Protein AF-D0GIP7-F1 (afdb_monomer_lite)

Foldseek 3Di:
DDDQQAQCQCVDPVCVVVQVVVLQVQLPFAQADWADDPRDTFGAGPQWYQDRVHQFIARNVRSGTHQKGKDKDQDQALPFWWDDPDPRIIITIDFDCPDPSRVSRVVNRCVVRVTHSDPD

Secondary structure (DSSP, 8-state):
---TTSGGGGGSTTTHHHHHHHHHHHHHS-EEEEEEETTEEEEEETTEEE-TTT-EEEETTT--EEEEEEEEESS--SSS-EEESSSS-EEEEEE-TTSHHHHHHHHHHHHHHT-BS---

Sequence (120 aa):
MEKKNAGGAIGNKNYESSVLEVIEDISRRPINKHAQFGGITLLIPENTIINQKVGNIVDEKTGYGIPVSFDEVKRCTSIFYRKKVNDQTFIRILYNEKDPKISNISQKIIRTNGFTKTCN

Organism: NCBI:txid596323

Structure (mmCIF, N/CA/C/O backbone):
data_AF-D0GIP7-F1
#
_entry.id   AF-D0GIP7-F1
#
loop_
_atom_site.group_PDB
_atom_site.id
_atom_site.type_symbol
_atom_site.label_atom_id
_atom_site.label_alt_id
_atom_site.label_comp_id
_atom_site.label_asym_id
_atom_site.label_entity_id
_atom_site.label_seq_id
_atom_site.pdbx_PDB_ins_code
_atom_site.Cartn_x
_atom_site.Cartn_y
_atom_site.Cartn_z
_atom_site.occupancy
_atom_site.B_iso_or_equiv
_atom_site.auth_seq_id
_atom_site.auth_comp_id
_atom_site.auth_asym_id
_atom_site.auth_atom_id
_atom_site.pdbx_PDB_model_num
ATOM 1 N N . MET A 1 1 ? 15.708 12.351 -7.067 1.00 60.59 1 MET A N 1
ATOM 2 C CA . MET A 1 1 ? 15.690 11.094 -7.843 1.00 60.59 1 MET A CA 1
ATOM 3 C C . MET A 1 1 ? 14.766 10.130 -7.132 1.00 60.59 1 MET A C 1
ATOM 5 O O . MET A 1 1 ? 14.963 9.898 -5.943 1.00 60.59 1 MET A O 1
ATOM 9 N N . GLU A 1 2 ? 13.747 9.632 -7.825 1.00 77.75 2 GLU A N 1
ATOM 10 C CA . GLU A 1 2 ? 12.798 8.675 -7.253 1.00 77.75 2 GLU A CA 1
ATOM 11 C C . GLU A 1 2 ? 13.520 7.376 -6.886 1.00 77.75 2 GLU A C 1
ATOM 13 O O . GLU A 1 2 ? 14.220 6.782 -7.715 1.00 77.75 2 GLU A O 1
ATOM 18 N N . LYS A 1 3 ? 13.392 6.961 -5.621 1.00 88.81 3 LYS A N 1
ATOM 19 C CA . LYS A 1 3 ? 14.018 5.733 -5.119 1.00 88.81 3 LYS A CA 1
ATOM 20 C C . LYS A 1 3 ? 13.255 4.526 -5.656 1.00 88.81 3 LYS A C 1
ATOM 22 O O . LYS A 1 3 ? 12.030 4.513 -5.617 1.00 88.81 3 LYS A O 1
ATOM 27 N N . LYS A 1 4 ? 13.981 3.480 -6.065 1.00 92.62 4 LYS A N 1
ATOM 28 C CA . LYS A 1 4 ? 13.417 2.236 -6.623 1.00 92.62 4 LYS A CA 1
ATOM 29 C C . LYS A 1 4 ? 12.279 1.643 -5.774 1.00 92.62 4 LYS A C 1
ATOM 31 O O . LYS A 1 4 ? 11.277 1.198 -6.315 1.00 92.62 4 LYS A O 1
ATOM 36 N N . ASN A 1 5 ? 12.426 1.666 -4.451 1.00 94.50 5 ASN A N 1
ATOM 37 C CA . ASN A 1 5 ? 11.481 1.081 -3.495 1.00 94.50 5 ASN A CA 1
ATOM 38 C C . ASN A 1 5 ? 10.440 2.074 -2.936 1.00 94.50 5 ASN A C 1
ATOM 40 O O . ASN A 1 5 ? 9.733 1.745 -1.981 1.00 94.50 5 ASN A O 1
ATOM 44 N N . ALA A 1 6 ? 10.365 3.294 -3.469 1.00 94.06 6 ALA A N 1
ATOM 45 C CA . ALA A 1 6 ? 9.361 4.282 -3.081 1.00 94.06 6 ALA A CA 1
ATOM 46 C C . ALA A 1 6 ? 8.154 4.230 -4.026 1.00 94.06 6 ALA A C 1
ATOM 48 O O . ALA A 1 6 ? 8.284 3.828 -5.179 1.00 94.06 6 ALA A O 1
ATOM 49 N N . GLY A 1 7 ? 6.990 4.699 -3.569 1.00 90.88 7 GLY A N 1
ATOM 50 C CA . GLY A 1 7 ? 5.782 4.736 -4.406 1.00 90.88 7 GLY A CA 1
ATOM 51 C C . GLY A 1 7 ? 5.911 5.633 -5.646 1.00 90.88 7 GLY A C 1
ATOM 52 O O . GLY A 1 7 ? 5.232 5.405 -6.642 1.00 90.88 7 GLY A O 1
ATOM 53 N N . GLY A 1 8 ? 6.825 6.609 -5.615 1.00 93.12 8 GLY A N 1
ATOM 54 C CA . GLY A 1 8 ? 7.156 7.474 -6.749 1.00 93.12 8 GLY A CA 1
ATOM 55 C C . GLY A 1 8 ? 8.061 6.833 -7.806 1.00 93.12 8 GLY A C 1
ATOM 56 O O . GLY A 1 8 ? 8.332 7.469 -8.820 1.00 93.12 8 GLY A O 1
ATOM 57 N N . ALA A 1 9 ? 8.499 5.576 -7.633 1.00 93.62 9 ALA A N 1
ATOM 58 C CA . ALA A 1 9 ? 9.366 4.885 -8.594 1.00 93.62 9 ALA A CA 1
ATOM 59 C C . ALA A 1 9 ? 8.800 4.873 -10.025 1.00 93.62 9 ALA A C 1
ATOM 61 O O . ALA A 1 9 ? 9.575 4.921 -10.977 1.00 93.62 9 ALA A O 1
ATOM 62 N N . ILE A 1 10 ? 7.471 4.881 -10.172 1.00 93.69 10 ILE A N 1
ATOM 63 C CA . ILE A 1 10 ? 6.779 4.978 -11.465 1.00 93.69 10 ILE A CA 1
ATOM 64 C C . ILE A 1 10 ? 7.124 6.257 -12.247 1.00 93.69 10 ILE A C 1
ATOM 66 O O . ILE A 1 10 ? 7.146 6.232 -13.467 1.00 93.69 10 ILE A O 1
ATOM 70 N N . GLY A 1 11 ? 7.450 7.362 -11.567 1.00 92.50 11 GLY A N 1
ATOM 71 C CA . GLY A 1 11 ? 7.844 8.625 -12.204 1.00 92.50 11 GLY A CA 1
ATOM 72 C C . GLY A 1 11 ? 9.294 8.650 -12.699 1.00 92.50 11 GLY A C 1
ATOM 73 O O . GLY A 1 11 ? 9.730 9.633 -13.300 1.00 92.50 11 GLY A O 1
ATOM 74 N N . ASN A 1 12 ? 10.073 7.596 -12.437 1.00 94.38 12 ASN A N 1
ATOM 75 C CA . ASN A 1 12 ? 11.425 7.459 -12.960 1.00 94.38 12 ASN A CA 1
ATOM 76 C C . ASN A 1 12 ? 11.390 6.763 -14.322 1.00 94.38 12 ASN A C 1
ATOM 78 O O . ASN A 1 12 ? 11.076 5.578 -14.390 1.00 94.38 12 ASN A O 1
ATOM 82 N N . LYS A 1 13 ? 11.816 7.454 -15.385 1.00 93.62 13 LYS A N 1
ATOM 83 C CA . LYS A 1 13 ? 11.855 6.907 -16.755 1.00 93.62 13 LYS A CA 1
ATOM 84 C C . LYS A 1 13 ? 12.600 5.571 -16.875 1.00 93.62 13 LYS A C 1
ATOM 86 O O . LYS A 1 13 ? 12.249 4.756 -17.715 1.00 93.62 13 LYS A O 1
ATOM 91 N N . ASN A 1 14 ? 13.604 5.326 -16.030 1.00 94.00 14 ASN A N 1
ATOM 92 C CA . ASN A 1 14 ? 14.363 4.071 -16.050 1.00 94.00 14 ASN A CA 1
ATOM 93 C C . ASN A 1 14 ? 13.605 2.894 -15.415 1.00 94.00 14 ASN A C 1
ATOM 95 O O . ASN A 1 14 ? 14.023 1.750 -15.568 1.00 94.00 14 ASN A O 1
ATOM 99 N N . TYR A 1 15 ? 12.549 3.163 -14.645 1.00 94.38 15 TYR A N 1
ATOM 100 C CA . TYR A 1 15 ? 11.805 2.167 -13.869 1.00 94.38 15 TYR A CA 1
ATOM 101 C C . TYR A 1 15 ? 10.340 2.061 -14.283 1.00 94.38 15 TYR A C 1
ATOM 103 O O . TYR A 1 15 ? 9.729 1.037 -14.006 1.00 94.38 15 TYR A O 1
ATOM 111 N N . GLU A 1 16 ? 9.787 3.088 -14.927 1.00 95.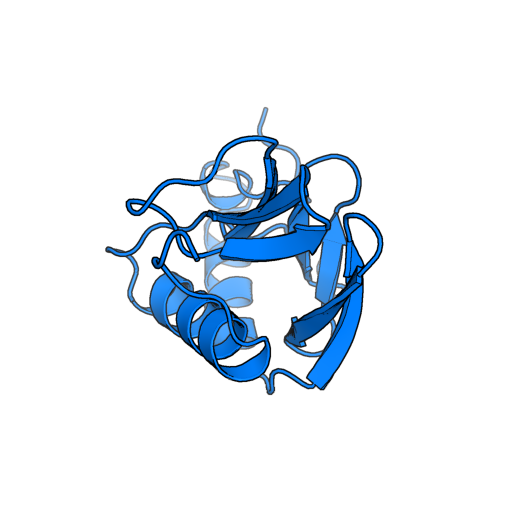00 16 GLU A N 1
ATOM 112 C CA . GLU A 1 16 ? 8.365 3.234 -15.247 1.00 95.00 16 GLU A CA 1
ATOM 113 C C . GLU A 1 16 ? 7.741 1.952 -15.813 1.00 95.00 16 GLU A C 1
ATOM 115 O O . GLU A 1 16 ? 6.807 1.420 -15.214 1.00 95.00 16 GLU A O 1
ATOM 120 N N . SER A 1 17 ? 8.296 1.397 -16.897 1.00 96.75 17 SER A N 1
ATOM 121 C CA . SER A 1 17 ? 7.764 0.176 -17.519 1.00 96.75 17 SER A CA 1
ATOM 122 C C . SER A 1 17 ? 7.783 -1.020 -16.561 1.00 96.75 17 SER A C 1
ATOM 124 O O . SER A 1 17 ? 6.783 -1.721 -16.431 1.00 96.75 17 SER A O 1
ATOM 126 N N . SER A 1 18 ? 8.876 -1.210 -15.819 1.00 97.19 18 SER A N 1
ATOM 127 C CA . SER A 1 18 ? 8.991 -2.296 -14.838 1.00 97.19 18 SER A CA 1
ATOM 128 C C . SER A 1 18 ? 8.040 -2.117 -13.653 1.00 97.19 18 SER A C 1
ATOM 130 O O . SER A 1 18 ? 7.493 -3.092 -13.146 1.00 97.19 18 SER A O 1
ATOM 132 N N . VAL A 1 19 ? 7.798 -0.880 -13.212 1.00 97.25 19 VAL A N 1
ATOM 133 C CA . VAL A 1 19 ? 6.833 -0.588 -12.144 1.00 97.25 19 VAL A CA 1
ATOM 134 C C . VAL A 1 19 ? 5.402 -0.843 -12.628 1.00 97.25 19 VAL A C 1
ATOM 136 O O . VAL A 1 19 ? 4.606 -1.404 -11.879 1.00 97.25 19 VAL A O 1
ATOM 139 N N . LEU A 1 20 ? 5.073 -0.506 -13.880 1.00 97.56 20 LEU A N 1
ATOM 140 C CA . LEU A 1 20 ? 3.767 -0.806 -14.480 1.00 97.56 20 LEU A CA 1
ATOM 141 C C . LEU A 1 20 ? 3.504 -2.316 -14.591 1.00 97.56 20 LEU A C 1
ATOM 143 O O . LEU A 1 20 ? 2.388 -2.759 -14.307 1.00 97.56 20 LEU A O 1
ATOM 147 N N . GLU A 1 21 ? 4.517 -3.108 -14.951 1.00 97.81 21 GLU A N 1
ATOM 148 C CA . GLU A 1 21 ? 4.440 -4.576 -14.954 1.00 97.81 21 GLU A CA 1
ATOM 149 C C . GLU A 1 21 ? 4.212 -5.135 -13.543 1.00 97.81 21 GLU A C 1
ATOM 151 O O . GLU A 1 21 ? 3.348 -5.989 -13.342 1.00 97.81 21 GLU A O 1
ATOM 156 N N . VAL A 1 22 ? 4.926 -4.605 -12.545 1.00 98.12 22 VAL A N 1
ATOM 157 C CA . VAL A 1 22 ? 4.749 -4.985 -11.135 1.00 98.12 22 VAL A CA 1
ATOM 158 C C . VAL A 1 22 ? 3.344 -4.644 -10.633 1.00 98.12 22 VAL A C 1
ATOM 160 O O . VAL A 1 22 ? 2.727 -5.458 -9.949 1.00 98.12 22 VAL A O 1
ATOM 163 N N . ILE A 1 23 ? 2.804 -3.472 -10.982 1.00 98.25 23 ILE A N 1
ATOM 164 C CA . ILE A 1 23 ? 1.432 -3.081 -10.621 1.00 98.25 23 ILE A CA 1
ATOM 165 C C . ILE A 1 23 ? 0.413 -4.039 -11.247 1.00 98.25 23 ILE A C 1
ATOM 167 O O . ILE A 1 23 ? -0.522 -4.460 -10.565 1.00 98.25 23 ILE A O 1
ATOM 171 N N . GLU A 1 24 ? 0.582 -4.398 -12.523 1.00 97.88 24 GLU A N 1
ATOM 172 C CA . GLU A 1 24 ? -0.295 -5.364 -13.193 1.00 97.88 24 GLU A CA 1
ATOM 173 C C . GLU A 1 24 ? -0.291 -6.713 -12.474 1.00 97.88 24 GLU A C 1
ATOM 175 O O . GLU A 1 24 ? -1.360 -7.244 -12.164 1.00 97.88 24 GLU A O 1
ATOM 180 N N . ASP A 1 25 ? 0.892 -7.238 -12.163 1.00 98.19 25 ASP A N 1
ATOM 181 C CA . ASP A 1 25 ? 1.042 -8.519 -11.482 1.00 98.19 25 ASP A CA 1
ATOM 182 C C . ASP A 1 25 ? 0.425 -8.489 -10.073 1.00 98.19 25 ASP A C 1
ATOM 184 O O . ASP A 1 25 ? -0.449 -9.300 -9.758 1.00 98.19 25 ASP A O 1
ATOM 188 N N . ILE A 1 26 ? 0.767 -7.482 -9.257 1.00 98.25 26 ILE A N 1
ATOM 189 C CA . ILE A 1 26 ? 0.206 -7.297 -7.908 1.00 98.25 26 ILE A CA 1
ATOM 190 C C . ILE A 1 26 ? -1.323 -7.183 -7.944 1.00 98.25 26 ILE A C 1
ATOM 192 O O . ILE A 1 26 ? -1.997 -7.702 -7.054 1.00 98.25 26 ILE A O 1
ATOM 196 N N . SER A 1 27 ? -1.902 -6.552 -8.971 1.00 97.38 27 SER A N 1
ATOM 197 C CA . SER A 1 27 ? -3.358 -6.388 -9.084 1.00 97.38 27 SER A CA 1
ATOM 198 C C . SER A 1 27 ? -4.132 -7.709 -9.160 1.00 97.38 27 SER A C 1
ATOM 200 O O . SER A 1 27 ? -5.321 -7.753 -8.814 1.00 97.38 27 SER A O 1
ATOM 202 N N . ARG A 1 28 ? -3.463 -8.794 -9.561 1.00 97.12 28 ARG A N 1
ATOM 203 C CA . ARG A 1 28 ? -4.031 -10.141 -9.709 1.00 97.12 28 ARG A CA 1
ATOM 204 C C . ARG A 1 28 ? -3.810 -11.016 -8.474 1.00 97.12 28 ARG A C 1
ATOM 206 O O . ARG A 1 28 ? -4.523 -12.002 -8.308 1.00 97.12 28 ARG A O 1
ATOM 213 N N . ARG A 1 29 ? -2.884 -10.634 -7.592 1.00 97.50 29 ARG A N 1
ATOM 214 C CA . ARG A 1 29 ? -2.524 -11.388 -6.388 1.00 97.50 29 ARG A CA 1
ATOM 215 C C . ARG A 1 29 ? -3.643 -11.391 -5.327 1.00 97.50 29 ARG A C 1
ATOM 217 O O . ARG A 1 29 ? -4.414 -10.425 -5.231 1.00 97.50 29 ARG A O 1
ATOM 224 N N . PRO A 1 30 ? -3.742 -12.449 -4.503 1.00 97.88 30 PRO A N 1
ATOM 225 C CA . PRO A 1 30 ? -4.599 -12.475 -3.323 1.00 97.88 30 PRO A CA 1
ATOM 226 C C . PRO A 1 30 ? -4.089 -11.523 -2.229 1.00 97.88 30 PRO A C 1
ATOM 228 O O . PRO A 1 30 ? -2.888 -11.298 -2.086 1.00 97.88 30 PRO A O 1
ATOM 231 N N . ILE A 1 31 ? -5.013 -10.988 -1.423 1.00 98.44 31 ILE A N 1
ATOM 232 C CA . ILE A 1 31 ? -4.714 -10.152 -0.247 1.00 98.44 31 ILE A CA 1
ATOM 233 C C . ILE A 1 31 ? -4.677 -11.043 1.001 1.00 98.44 31 ILE A C 1
ATOM 235 O O . ILE A 1 31 ? -5.682 -11.183 1.696 1.00 98.44 31 ILE A O 1
ATOM 239 N N . ASN A 1 32 ? -3.544 -11.700 1.250 1.00 98.12 32 ASN A N 1
ATOM 240 C CA . ASN A 1 32 ? -3.391 -12.707 2.314 1.00 98.12 32 ASN A CA 1
ATOM 241 C C . ASN A 1 32 ? -2.066 -12.596 3.103 1.00 98.12 32 ASN A C 1
ATOM 243 O O . ASN A 1 32 ? -1.875 -13.317 4.085 1.00 98.12 32 ASN A O 1
ATOM 247 N N . LYS A 1 33 ? -1.150 -11.700 2.713 1.00 98.38 33 LYS A N 1
ATOM 248 C CA . LYS A 1 33 ? 0.129 -11.504 3.405 1.00 98.38 33 LYS A CA 1
ATOM 249 C C . LYS A 1 33 ? -0.074 -10.594 4.605 1.00 98.38 33 LYS A C 1
ATOM 251 O O . LYS A 1 33 ? -0.566 -9.481 4.460 1.00 98.38 33 LYS A O 1
ATOM 256 N N . HIS A 1 34 ? 0.357 -11.048 5.774 1.00 98.12 34 HIS A N 1
ATOM 257 C CA . HIS A 1 34 ? 0.336 -10.248 6.993 1.00 98.12 34 HIS A CA 1
ATOM 258 C C . HIS A 1 34 ? 1.546 -9.308 7.024 1.00 98.12 34 HIS A C 1
ATOM 260 O O . HIS A 1 34 ? 2.686 -9.754 6.880 1.00 98.12 34 HIS A O 1
ATOM 266 N N . ALA A 1 35 ? 1.303 -8.020 7.247 1.00 97.75 35 ALA A N 1
ATOM 267 C CA . ALA A 1 35 ? 2.332 -7.002 7.413 1.00 97.75 35 ALA A CA 1
ATOM 268 C C . ALA A 1 35 ? 1.998 -6.097 8.603 1.00 97.75 35 ALA A C 1
ATOM 270 O O . ALA A 1 35 ? 0.853 -5.683 8.770 1.00 97.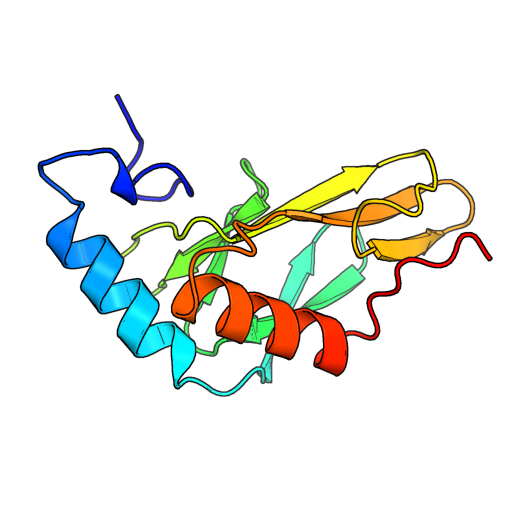75 35 ALA A O 1
ATOM 271 N N . GLN A 1 36 ? 2.996 -5.782 9.431 1.00 97.38 36 GLN A N 1
ATOM 272 C CA . GLN A 1 36 ? 2.827 -4.839 10.539 1.00 97.38 36 GLN A CA 1
ATOM 273 C C . GLN A 1 36 ? 2.994 -3.400 10.044 1.00 97.38 36 GLN A C 1
ATOM 275 O O . GLN A 1 36 ? 3.946 -3.093 9.319 1.00 97.38 36 GLN A O 1
ATOM 280 N N . PHE A 1 37 ? 2.087 -2.519 10.457 1.00 97.00 37 PHE A N 1
ATOM 281 C CA . PHE A 1 37 ? 2.192 -1.080 10.233 1.00 97.00 37 PHE A CA 1
ATOM 282 C C . PHE A 1 37 ? 1.391 -0.325 11.294 1.00 97.00 37 PHE A C 1
ATOM 284 O O . PHE A 1 37 ? 0.255 -0.697 11.583 1.00 97.00 37 PHE A O 1
ATOM 291 N N . GLY A 1 38 ? 1.978 0.716 11.890 1.00 92.12 38 GLY A N 1
ATOM 292 C CA . GLY A 1 38 ? 1.312 1.564 12.887 1.00 92.12 38 GLY A CA 1
ATOM 293 C C . GLY A 1 38 ? 0.661 0.805 14.045 1.00 92.12 38 GLY A C 1
ATOM 294 O O . GLY A 1 38 ? -0.449 1.128 14.459 1.00 92.12 38 GLY A O 1
ATOM 295 N N . GLY A 1 39 ? 1.322 -0.251 14.530 1.00 92.38 39 GLY A N 1
ATOM 296 C CA . GLY A 1 39 ? 0.860 -1.045 15.673 1.00 92.38 39 GLY A CA 1
ATOM 297 C C . GLY A 1 39 ? -0.279 -2.028 15.384 1.00 92.38 39 GLY A C 1
ATOM 298 O O . GLY A 1 39 ? -0.770 -2.653 16.321 1.00 92.38 39 GLY A O 1
ATOM 299 N N . ILE A 1 40 ? -0.694 -2.199 14.124 1.00 96.00 40 ILE A N 1
ATOM 300 C CA . ILE A 1 40 ? -1.668 -3.224 13.725 1.00 96.00 40 ILE A CA 1
ATOM 301 C C . ILE A 1 40 ? -1.122 -4.119 12.617 1.00 96.00 40 ILE A C 1
ATOM 303 O O . ILE A 1 40 ? -0.187 -3.773 11.893 1.00 96.00 40 ILE A O 1
ATOM 307 N N . THR A 1 41 ? -1.782 -5.262 12.444 1.00 98.00 41 THR A N 1
ATOM 308 C CA . THR A 1 41 ? -1.553 -6.153 11.308 1.00 98.00 41 THR A CA 1
ATOM 309 C C . THR A 1 41 ? -2.504 -5.811 10.166 1.00 98.00 41 THR A C 1
ATOM 311 O O . THR A 1 41 ? -3.717 -5.732 10.363 1.00 98.00 41 THR A O 1
ATOM 314 N N . LEU A 1 42 ? -1.948 -5.630 8.971 1.00 98.25 42 LEU A N 1
ATOM 315 C CA . LEU A 1 42 ? -2.665 -5.432 7.718 1.00 98.25 42 LEU A CA 1
ATOM 316 C C . LEU A 1 42 ? -2.470 -6.644 6.806 1.00 98.25 42 LEU A C 1
ATOM 318 O O . LEU A 1 42 ? -1.375 -7.202 6.731 1.00 98.25 42 LEU A O 1
ATOM 322 N N . LEU A 1 43 ? -3.520 -7.015 6.081 1.00 98.56 43 LEU A N 1
ATOM 323 C CA . LEU A 1 43 ? -3.450 -7.936 4.955 1.00 98.56 43 LEU A CA 1
ATOM 324 C C . LEU A 1 43 ? -3.157 -7.159 3.669 1.00 98.56 43 LEU A C 1
ATOM 326 O O . LEU A 1 43 ? -3.917 -6.268 3.284 1.00 98.56 43 LEU A O 1
ATOM 330 N N . ILE A 1 44 ? -2.060 -7.505 3.008 1.00 98.69 44 ILE A N 1
ATOM 331 C CA . ILE A 1 44 ? -1.589 -6.902 1.755 1.00 98.69 44 ILE A CA 1
ATOM 332 C C . ILE A 1 44 ? -1.435 -7.989 0.673 1.00 98.69 44 ILE A C 1
ATOM 334 O O . ILE A 1 44 ? -1.566 -9.179 0.988 1.00 98.69 44 ILE A O 1
ATOM 338 N N . PRO A 1 45 ? -1.209 -7.623 -0.605 1.00 98.69 45 PRO A N 1
ATOM 339 C CA . PRO A 1 45 ? -0.962 -8.601 -1.657 1.00 98.69 45 PRO A CA 1
ATOM 340 C C . PRO A 1 45 ? 0.193 -9.544 -1.309 1.00 98.69 45 PRO A C 1
ATOM 342 O O . PRO A 1 45 ? 1.186 -9.126 -0.708 1.00 98.69 45 PRO A O 1
ATOM 345 N N . GLU A 1 46 ? 0.086 -10.810 -1.700 1.00 98.19 46 GLU A N 1
ATOM 346 C CA . GLU A 1 46 ? 1.172 -11.771 -1.492 1.00 98.19 46 GLU A CA 1
ATOM 347 C C . GLU A 1 46 ? 2.495 -11.314 -2.133 1.00 98.19 46 GLU A C 1
ATOM 349 O O . GLU A 1 46 ? 2.510 -10.577 -3.125 1.00 98.19 46 GLU A O 1
ATOM 354 N N . ASN A 1 47 ? 3.618 -11.760 -1.564 1.00 98.19 47 ASN A N 1
ATOM 355 C CA . ASN A 1 47 ? 4.973 -11.399 -2.003 1.00 98.19 47 ASN A CA 1
ATOM 356 C C . ASN A 1 47 ? 5.225 -9.877 -2.047 1.00 98.19 47 ASN A C 1
ATOM 358 O O . ASN A 1 47 ? 5.923 -9.368 -2.929 1.00 98.19 47 ASN A O 1
ATOM 362 N N . THR A 1 48 ? 4.620 -9.136 -1.115 1.00 98.62 48 THR A N 1
ATOM 363 C CA . THR A 1 48 ? 4.861 -7.705 -0.920 1.00 98.62 48 THR A CA 1
ATOM 364 C C . THR A 1 48 ? 5.148 -7.388 0.548 1.00 98.62 48 THR A C 1
ATOM 366 O O . THR A 1 48 ? 4.795 -8.149 1.452 1.00 98.62 48 THR A O 1
ATOM 369 N N . ILE A 1 49 ? 5.791 -6.245 0.786 1.00 98.31 49 ILE A N 1
ATOM 370 C CA . ILE A 1 49 ? 6.032 -5.669 2.115 1.00 98.31 49 ILE A CA 1
ATOM 371 C C . ILE A 1 49 ? 5.587 -4.209 2.157 1.00 98.31 49 ILE A C 1
ATOM 373 O O . ILE A 1 49 ? 5.495 -3.543 1.127 1.00 98.31 49 ILE A O 1
ATOM 377 N N . ILE A 1 50 ? 5.377 -3.687 3.366 1.00 98.25 50 ILE A N 1
ATOM 378 C CA . ILE A 1 50 ? 5.219 -2.248 3.593 1.00 98.25 50 ILE A CA 1
ATOM 379 C C . ILE A 1 50 ? 6.592 -1.651 3.901 1.00 98.25 50 ILE A C 1
ATOM 381 O O . ILE A 1 50 ? 7.269 -2.061 4.848 1.00 98.25 50 ILE A O 1
ATOM 385 N N . ASN A 1 51 ? 6.995 -0.654 3.117 1.00 96.62 51 ASN A N 1
ATOM 386 C CA . ASN A 1 51 ? 8.190 0.134 3.372 1.00 96.62 51 ASN A CA 1
ATOM 387 C C . ASN A 1 51 ? 7.999 0.960 4.649 1.00 96.62 51 ASN A C 1
ATOM 389 O O . ASN A 1 51 ? 7.348 1.995 4.620 1.00 96.62 51 ASN A O 1
ATOM 393 N N . GLN A 1 52 ? 8.611 0.556 5.760 1.00 93.56 52 GLN A N 1
ATOM 394 C CA . GLN A 1 52 ? 8.410 1.207 7.064 1.00 93.56 52 GLN A CA 1
ATOM 395 C C . GLN A 1 52 ? 8.870 2.677 7.118 1.00 93.56 52 GLN A C 1
ATOM 397 O O . GLN A 1 52 ? 8.464 3.408 8.012 1.00 93.56 52 GLN A O 1
ATOM 402 N N . LYS A 1 53 ? 9.707 3.137 6.174 1.00 91.12 53 LYS A N 1
ATOM 403 C CA . LYS A 1 53 ? 10.157 4.541 6.120 1.00 91.12 53 LYS A CA 1
ATOM 404 C C . LYS A 1 53 ? 9.192 5.462 5.375 1.00 91.12 53 LYS A C 1
ATOM 406 O O . LYS A 1 53 ? 9.204 6.660 5.622 1.00 91.12 53 LYS A O 1
ATOM 411 N N . VAL A 1 54 ? 8.441 4.926 4.412 1.00 91.31 54 VAL A N 1
ATOM 412 C CA . VAL A 1 54 ? 7.638 5.717 3.455 1.00 91.31 54 VAL A CA 1
ATOM 413 C C . VAL A 1 54 ? 6.157 5.322 3.476 1.00 91.31 54 VAL A C 1
ATOM 415 O O . VAL A 1 54 ? 5.312 6.087 3.040 1.00 91.31 54 VAL A O 1
ATOM 418 N N . GLY A 1 55 ? 5.832 4.127 3.963 1.00 96.56 55 GLY A N 1
ATOM 419 C CA . GLY A 1 55 ? 4.481 3.577 4.043 1.00 96.56 55 GLY A CA 1
ATOM 420 C C . GLY A 1 55 ? 3.989 2.886 2.771 1.00 96.56 55 GLY A C 1
ATOM 421 O O . GLY A 1 55 ? 2.926 2.273 2.798 1.00 96.56 55 GLY A O 1
ATOM 422 N N . ASN A 1 56 ? 4.719 2.957 1.651 1.00 98.19 56 ASN A N 1
ATOM 423 C CA . ASN A 1 56 ? 4.286 2.347 0.391 1.00 98.19 56 ASN A CA 1
ATOM 424 C C . ASN A 1 56 ? 4.488 0.829 0.345 1.00 98.19 56 ASN A C 1
ATOM 426 O O . ASN A 1 56 ? 5.395 0.288 0.978 1.00 98.19 56 ASN A O 1
ATOM 430 N N . ILE A 1 57 ? 3.683 0.157 -0.475 1.00 98.44 57 ILE A N 1
ATOM 431 C CA . ILE A 1 57 ? 3.872 -1.258 -0.801 1.00 98.44 57 ILE A CA 1
ATOM 432 C C . ILE A 1 57 ? 5.091 -1.413 -1.719 1.00 98.44 57 ILE A C 1
ATOM 434 O O . ILE A 1 57 ? 5.307 -0.604 -2.627 1.00 98.44 57 ILE A O 1
ATOM 438 N N . VAL A 1 58 ? 5.888 -2.450 -1.468 1.00 98.56 58 VAL A N 1
ATOM 439 C CA . VAL A 1 58 ? 7.058 -2.844 -2.260 1.00 98.56 58 VAL A CA 1
ATOM 440 C C . VAL A 1 58 ? 6.934 -4.314 -2.624 1.00 98.56 58 VAL A C 1
ATOM 442 O O . VAL A 1 58 ? 6.657 -5.148 -1.763 1.00 98.56 58 VAL A O 1
ATOM 445 N N . ASP A 1 59 ? 7.159 -4.627 -3.893 1.00 98.44 59 ASP A N 1
ATOM 446 C CA . ASP A 1 59 ? 7.246 -6.002 -4.368 1.00 98.44 59 ASP A CA 1
ATOM 447 C C . ASP A 1 59 ? 8.537 -6.669 -3.871 1.00 98.44 59 ASP A C 1
ATOM 449 O O . ASP A 1 59 ? 9.633 -6.167 -4.127 1.00 98.44 59 ASP A O 1
ATOM 453 N N . GLU A 1 60 ? 8.424 -7.803 -3.174 1.00 97.81 60 GLU A N 1
ATOM 454 C CA . GLU A 1 60 ? 9.584 -8.489 -2.582 1.00 97.81 60 GLU A CA 1
ATOM 455 C C . GLU A 1 60 ? 10.524 -9.054 -3.658 1.00 97.81 60 GLU A C 1
ATOM 457 O O . GLU A 1 60 ? 11.739 -9.079 -3.466 1.00 97.81 60 GLU A O 1
ATOM 462 N N . LYS A 1 61 ? 9.979 -9.470 -4.809 1.00 96.81 61 LYS A N 1
ATOM 463 C CA . LYS A 1 61 ? 10.746 -10.096 -5.895 1.00 96.81 61 LYS A CA 1
ATOM 464 C C . LYS A 1 61 ? 11.623 -9.091 -6.640 1.00 96.81 61 LYS A C 1
ATOM 466 O O . LYS A 1 61 ? 12.781 -9.373 -6.935 1.00 96.81 61 LYS A O 1
ATOM 471 N N . THR A 1 62 ? 11.071 -7.935 -6.987 1.00 97.56 62 THR A N 1
ATOM 472 C CA . THR A 1 62 ? 11.744 -6.942 -7.840 1.00 97.56 62 THR A CA 1
ATOM 473 C C . THR A 1 62 ? 12.343 -5.777 -7.053 1.00 97.56 62 THR A C 1
ATOM 475 O O . THR A 1 62 ? 13.259 -5.102 -7.541 1.00 97.56 62 THR A O 1
ATOM 478 N N . GLY A 1 63 ? 11.844 -5.526 -5.840 1.00 97.38 63 GLY A N 1
ATOM 479 C CA . GLY A 1 63 ? 12.200 -4.383 -5.004 1.00 97.38 63 GLY A CA 1
ATOM 480 C C . GLY A 1 63 ? 11.576 -3.056 -5.452 1.00 97.38 63 GLY A C 1
ATOM 481 O O . GLY A 1 63 ? 11.992 -2.007 -4.954 1.00 97.38 63 GLY A O 1
ATOM 482 N N . TYR A 1 64 ? 10.631 -3.069 -6.399 1.00 98.12 64 TYR A N 1
ATOM 483 C CA . TYR A 1 64 ? 9.940 -1.860 -6.849 1.00 98.12 64 TYR A CA 1
ATOM 484 C C . TYR A 1 64 ? 8.811 -1.461 -5.899 1.00 98.12 64 TYR A C 1
ATOM 486 O O . TYR A 1 64 ? 8.006 -2.292 -5.477 1.00 98.12 64 TYR A O 1
ATOM 494 N N . GLY A 1 65 ? 8.756 -0.171 -5.568 1.00 97.75 65 GLY A N 1
ATOM 495 C CA . GLY A 1 65 ? 7.639 0.421 -4.841 1.00 97.75 65 GLY A CA 1
ATOM 496 C C . GLY A 1 65 ? 6.483 0.773 -5.775 1.00 97.75 65 GLY A C 1
ATOM 497 O O . GLY A 1 65 ? 6.710 1.247 -6.886 1.00 97.75 65 GLY A O 1
ATOM 498 N N . ILE A 1 66 ? 5.248 0.575 -5.311 1.00 98.19 66 ILE A N 1
ATOM 499 C CA . ILE A 1 66 ? 4.030 0.977 -6.030 1.00 98.19 66 ILE A CA 1
ATOM 500 C C . ILE A 1 66 ? 3.338 2.156 -5.324 1.00 98.19 66 ILE A C 1
ATOM 502 O O . ILE A 1 66 ? 3.497 2.311 -4.108 1.00 98.19 66 ILE A O 1
ATOM 506 N N . PRO A 1 67 ? 2.553 2.988 -6.037 1.00 97.44 67 PRO A N 1
ATOM 507 C CA . PRO A 1 67 ? 1.887 4.168 -5.476 1.00 97.44 67 PRO A CA 1
ATOM 508 C C . PRO A 1 67 ? 0.609 3.818 -4.682 1.00 97.44 67 PRO A C 1
ATOM 510 O O . PRO A 1 67 ? -0.465 4.375 -4.910 1.00 97.44 67 PRO A O 1
ATOM 513 N N . VAL A 1 68 ? 0.740 2.886 -3.735 1.00 98.25 68 VAL A N 1
ATOM 514 C CA . VAL A 1 68 ? -0.240 2.573 -2.686 1.00 98.25 68 VAL A CA 1
ATOM 515 C C . VAL A 1 68 ? 0.496 2.654 -1.357 1.00 98.25 68 VAL A C 1
ATOM 517 O O . VAL A 1 68 ? 1.445 1.894 -1.147 1.00 98.25 68 VAL A O 1
ATOM 520 N N . SER A 1 69 ? 0.097 3.573 -0.478 1.00 97.75 69 SER A N 1
ATOM 521 C CA . SER A 1 69 ? 0.775 3.792 0.802 1.00 97.75 69 SER A CA 1
ATOM 522 C C . SER A 1 69 ? -0.166 3.905 1.989 1.00 97.75 69 SER A C 1
ATOM 524 O O . SER A 1 69 ? -1.353 4.200 1.849 1.00 97.75 69 SER A O 1
ATOM 526 N N . PHE A 1 70 ? 0.395 3.661 3.168 1.00 97.88 70 PHE A N 1
ATOM 527 C CA . PHE A 1 70 ? -0.266 3.799 4.453 1.00 97.88 70 PHE A CA 1
ATOM 528 C C . PHE A 1 70 ? 0.411 4.890 5.273 1.00 97.88 70 PHE A C 1
ATOM 530 O O . PHE A 1 70 ? 1.636 4.936 5.323 1.00 97.88 70 PHE A O 1
ATOM 537 N N . ASP A 1 71 ? -0.388 5.699 5.968 1.00 95.88 71 ASP A N 1
ATOM 538 C CA . ASP A 1 71 ? 0.117 6.702 6.908 1.00 95.88 71 ASP A CA 1
ATOM 539 C C . ASP A 1 71 ? -0.632 6.621 8.236 1.00 95.88 71 ASP A C 1
ATOM 541 O O . ASP A 1 71 ? -1.853 6.438 8.258 1.00 95.88 71 ASP A O 1
ATOM 545 N N . GLU A 1 72 ? 0.073 6.868 9.336 1.00 94.88 72 GLU A N 1
ATOM 546 C CA . GLU A 1 72 ? -0.548 7.141 10.629 1.00 94.88 72 GLU A CA 1
ATOM 547 C C . GLU A 1 72 ? -1.013 8.599 10.713 1.00 94.88 72 GLU A C 1
ATOM 549 O O . GLU A 1 72 ? -0.266 9.539 10.434 1.00 94.88 72 GLU A O 1
ATOM 554 N N . VAL A 1 73 ? -2.261 8.805 11.126 1.00 93.50 73 VAL A N 1
ATOM 555 C CA . VAL A 1 73 ? -2.862 10.129 11.301 1.00 93.50 73 VAL A CA 1
ATOM 556 C C . VAL A 1 73 ? -3.597 10.218 12.630 1.00 93.50 73 VAL A C 1
ATOM 558 O O . VAL A 1 73 ? -4.237 9.265 13.071 1.00 93.50 73 VAL A O 1
ATOM 561 N N . LYS A 1 74 ? -3.541 11.401 13.253 1.00 91.44 74 LYS A N 1
ATOM 5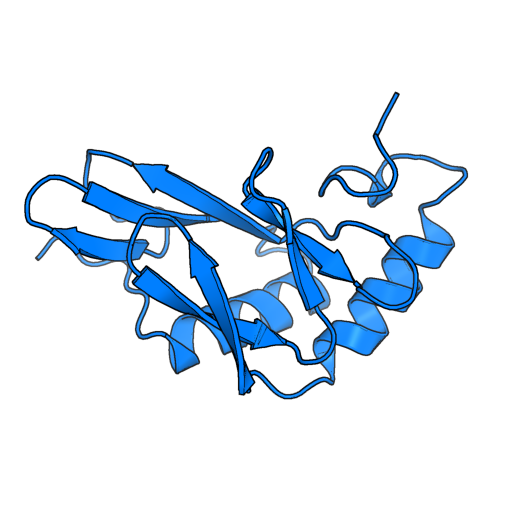62 C CA . LYS A 1 74 ? -4.192 11.650 14.549 1.00 91.44 74 LYS A CA 1
ATOM 563 C C . LYS A 1 74 ? -5.637 12.142 14.463 1.00 91.44 74 LYS A C 1
ATOM 565 O O . LYS A 1 74 ? -6.331 12.257 15.466 1.00 91.44 74 LYS A O 1
ATOM 570 N N . ARG A 1 75 ? -6.079 12.529 13.266 1.00 84.25 75 ARG A N 1
ATOM 571 C CA . ARG A 1 75 ? -7.405 13.109 13.042 1.00 84.25 75 ARG A CA 1
ATOM 572 C C . ARG A 1 75 ? -8.200 12.234 12.100 1.00 84.25 75 ARG A C 1
ATOM 574 O O . ARG A 1 75 ? -7.696 11.788 11.070 1.00 84.25 75 ARG A O 1
ATOM 581 N N . CYS A 1 76 ? -9.461 12.043 12.452 1.00 81.25 76 CYS A N 1
ATOM 582 C CA . CYS A 1 76 ? -10.418 11.422 11.565 1.00 81.25 76 CYS A CA 1
ATOM 583 C C . CYS A 1 76 ? -10.763 12.405 10.427 1.00 81.25 76 CYS A C 1
ATOM 585 O O . CYS A 1 76 ? -10.886 13.612 10.630 1.00 81.25 76 CYS A O 1
ATOM 587 N N . THR A 1 77 ? -10.896 11.882 9.215 1.00 83.50 77 THR A N 1
ATOM 588 C CA . THR A 1 77 ? -11.412 12.600 8.044 1.00 83.50 77 THR A CA 1
ATOM 589 C C . THR A 1 77 ? -12.262 11.636 7.226 1.00 83.50 77 THR A C 1
ATOM 591 O O . THR A 1 77 ? -12.006 10.427 7.240 1.00 83.50 77 THR A O 1
ATOM 594 N N . SER A 1 78 ? -13.288 12.152 6.550 1.00 85.00 78 SER A N 1
ATOM 595 C CA . SER A 1 78 ? -14.159 11.383 5.655 1.00 85.00 78 SER A CA 1
ATOM 596 C C . SER A 1 78 ? -13.673 11.336 4.205 1.00 85.00 78 SER A C 1
ATOM 598 O O . SER A 1 78 ? -14.266 10.652 3.375 1.00 85.00 78 SER A O 1
ATOM 600 N N . ILE A 1 79 ? -12.570 12.026 3.897 1.00 88.38 79 ILE A N 1
ATOM 601 C CA . ILE A 1 79 ? -11.994 12.082 2.548 1.00 88.38 79 ILE A CA 1
ATOM 602 C C . ILE A 1 79 ? -11.273 10.768 2.215 1.00 88.38 79 ILE A C 1
ATOM 604 O O . ILE A 1 79 ? -11.441 10.216 1.128 1.00 88.38 79 ILE A O 1
ATOM 608 N N . PHE A 1 80 ? -10.502 10.243 3.168 1.00 91.94 80 PHE A N 1
ATOM 609 C CA . PHE A 1 80 ? -9.673 9.052 2.984 1.00 91.94 80 PHE A CA 1
ATOM 610 C C . PHE A 1 80 ? -10.262 7.838 3.696 1.00 91.94 80 PHE A C 1
ATOM 612 O O . PHE A 1 80 ? -10.835 7.948 4.781 1.00 91.94 80 PHE A O 1
ATOM 619 N N . TYR A 1 81 ? -10.058 6.665 3.102 1.00 95.75 81 TYR A N 1
ATOM 620 C CA . TYR A 1 81 ? -10.280 5.397 3.783 1.00 95.75 81 TYR A CA 1
ATOM 621 C C . TYR A 1 81 ? -9.271 5.237 4.920 1.00 95.75 81 TYR A C 1
ATOM 623 O O . TYR A 1 81 ? -8.074 5.476 4.739 1.00 95.75 81 TYR A O 1
ATOM 631 N N . ARG A 1 82 ? -9.746 4.806 6.087 1.00 93.81 82 ARG A N 1
ATOM 632 C CA . ARG A 1 82 ? -8.913 4.610 7.272 1.00 93.81 82 ARG A CA 1
ATOM 633 C C . ARG A 1 82 ? -9.392 3.483 8.168 1.00 93.81 82 ARG A C 1
ATOM 635 O O . ARG A 1 82 ? -10.543 3.061 8.106 1.00 93.81 82 ARG A O 1
ATOM 642 N N . LYS A 1 83 ? -8.501 3.041 9.042 1.00 93.94 83 LYS A N 1
ATOM 643 C CA . LYS A 1 83 ? -8.737 2.028 10.063 1.00 93.94 83 LYS A CA 1
ATOM 644 C C . LYS A 1 83 ? -8.301 2.584 11.414 1.00 93.94 83 LYS A C 1
ATOM 646 O O . LYS A 1 83 ? -7.188 3.091 11.541 1.00 93.94 83 LYS A O 1
ATOM 651 N N . LYS A 1 84 ? -9.195 2.538 12.403 1.00 92.56 84 LYS A N 1
ATOM 652 C CA . LYS A 1 84 ? -8.886 2.953 13.777 1.00 92.56 84 LYS A CA 1
ATOM 653 C C . LYS A 1 84 ? -7.868 1.980 14.372 1.00 92.56 84 LYS A C 1
ATOM 655 O O . LYS A 1 84 ? -8.067 0.771 14.287 1.00 92.56 84 LYS A O 1
ATOM 660 N N . VAL A 1 85 ? -6.795 2.521 14.939 1.00 92.56 85 VAL A N 1
ATOM 661 C CA . VAL A 1 85 ? -5.809 1.771 15.731 1.00 92.56 85 VAL A CA 1
ATOM 662 C C . VAL A 1 85 ? -6.158 1.908 17.210 1.00 92.56 85 VAL A C 1
ATOM 664 O O . VAL A 1 85 ? -6.273 0.916 17.918 1.00 92.56 85 VAL A O 1
ATOM 667 N N . ASN A 1 86 ? -6.380 3.146 17.657 1.00 90.50 86 ASN A N 1
ATOM 668 C CA . ASN A 1 86 ? -6.842 3.502 18.999 1.00 90.50 86 ASN A CA 1
ATOM 669 C C . ASN A 1 86 ? -7.630 4.829 18.938 1.00 90.50 86 ASN A C 1
ATOM 671 O O . ASN A 1 86 ? -7.923 5.323 17.851 1.00 90.50 86 ASN A O 1
ATOM 675 N N . ASP A 1 87 ? -8.002 5.408 20.082 1.00 86.56 87 ASP A N 1
ATOM 676 C CA . ASP A 1 87 ? -8.831 6.626 20.138 1.00 86.56 87 ASP A CA 1
ATOM 677 C C . ASP A 1 87 ? -8.199 7.867 19.497 1.00 86.56 87 ASP A C 1
ATOM 679 O O . ASP A 1 87 ? -8.918 8.773 19.080 1.00 86.56 87 ASP A O 1
ATOM 683 N N . GLN A 1 88 ? -6.873 7.903 19.380 1.00 86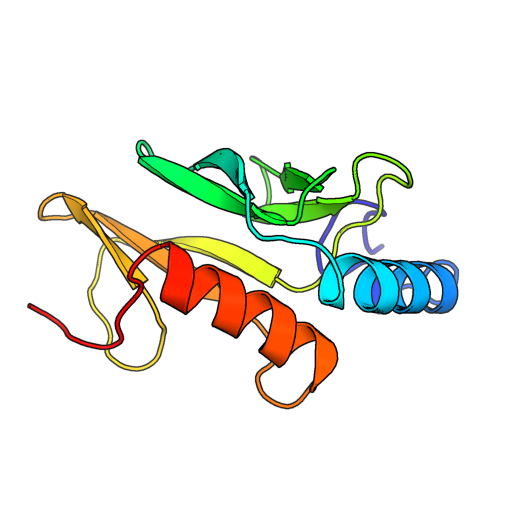.94 88 GLN A N 1
ATOM 684 C CA . GLN A 1 88 ? -6.140 9.043 18.833 1.00 86.94 88 GLN A CA 1
ATOM 685 C C . GLN A 1 88 ? -5.462 8.740 17.502 1.00 86.94 88 GLN A C 1
ATOM 687 O O . GLN A 1 88 ? -5.088 9.681 16.814 1.00 86.94 88 GLN A O 1
ATOM 692 N N . THR A 1 89 ? -5.294 7.470 17.129 1.00 92.75 89 THR A N 1
ATOM 693 C CA . THR A 1 89 ? -4.514 7.065 15.956 1.00 92.75 89 THR A CA 1
ATOM 694 C C . THR A 1 89 ? -5.357 6.256 14.982 1.00 92.75 89 THR A C 1
ATOM 696 O O . THR A 1 89 ? -6.015 5.274 15.333 1.00 92.75 89 THR A O 1
ATOM 699 N N . PHE A 1 90 ? -5.267 6.641 13.714 1.00 94.19 90 PHE A N 1
ATOM 700 C CA . PHE A 1 90 ? -5.823 5.921 12.582 1.00 94.19 90 PHE A CA 1
ATOM 701 C C . PHE A 1 90 ? -4.720 5.660 11.566 1.00 94.19 90 PHE A C 1
ATOM 703 O O . PHE A 1 90 ? -3.821 6.479 11.400 1.00 94.19 90 PHE A O 1
ATOM 710 N N . ILE A 1 91 ? -4.843 4.570 10.822 1.00 95.50 91 ILE A N 1
ATOM 711 C CA . ILE A 1 91 ? -4.070 4.365 9.599 1.00 95.50 91 ILE A CA 1
ATOM 712 C C . ILE A 1 91 ? -4.957 4.729 8.423 1.00 95.50 91 ILE A C 1
ATOM 714 O O . ILE A 1 91 ? -6.058 4.195 8.304 1.00 95.50 91 ILE A O 1
ATOM 718 N N . ARG A 1 92 ? -4.497 5.625 7.553 1.00 95.62 92 ARG A N 1
ATOM 719 C CA . ARG A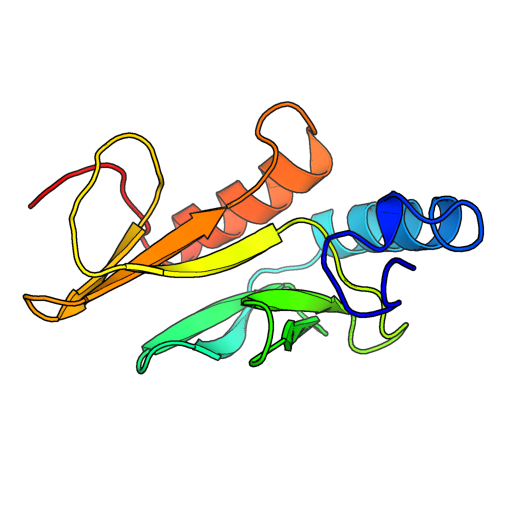 1 92 ? -5.147 5.921 6.269 1.00 95.62 92 ARG A CA 1
ATOM 720 C C . ARG A 1 92 ? -4.424 5.217 5.130 1.00 95.62 92 ARG A C 1
ATOM 722 O O . ARG A 1 92 ? -3.224 4.985 5.225 1.00 95.62 92 ARG A O 1
ATOM 729 N N . ILE A 1 93 ? -5.146 4.934 4.052 1.00 97.31 93 ILE A N 1
ATOM 730 C CA . ILE A 1 93 ? -4.576 4.460 2.785 1.00 97.31 93 ILE A CA 1
ATOM 731 C C . ILE A 1 93 ? -4.640 5.579 1.737 1.00 97.31 93 ILE A C 1
ATOM 733 O O . ILE A 1 93 ? -5.664 6.253 1.599 1.00 97.31 93 ILE A O 1
ATOM 737 N N . LEU A 1 94 ? -3.540 5.781 1.013 1.00 96.62 94 LEU A N 1
ATOM 738 C CA . LEU A 1 94 ? -3.386 6.763 -0.057 1.00 96.62 94 LEU A CA 1
ATOM 739 C C . LEU A 1 94 ? -3.086 6.049 -1.373 1.00 96.62 94 LEU A C 1
ATOM 741 O O . LEU A 1 94 ? -2.217 5.179 -1.436 1.00 96.62 94 LEU A O 1
ATOM 745 N N . TYR A 1 95 ? -3.817 6.418 -2.421 1.00 97.50 95 TYR A N 1
ATOM 746 C CA . TYR A 1 95 ? -3.677 5.852 -3.758 1.00 97.50 95 TYR A CA 1
ATOM 747 C C . TYR A 1 95 ? -4.356 6.758 -4.793 1.00 97.50 95 TYR A C 1
ATOM 749 O O . TYR A 1 95 ? -5.206 7.583 -4.450 1.00 97.50 95 TYR A O 1
ATOM 757 N N . ASN A 1 96 ? -3.996 6.602 -6.068 1.00 95.62 96 ASN A N 1
ATOM 758 C CA . ASN A 1 96 ? -4.671 7.295 -7.163 1.00 95.62 96 ASN A CA 1
ATOM 759 C C . ASN A 1 96 ? -5.953 6.544 -7.557 1.00 95.62 96 ASN A C 1
ATOM 761 O O . ASN A 1 96 ? -5.884 5.503 -8.205 1.00 95.62 96 ASN A O 1
ATOM 765 N N . GLU A 1 97 ? -7.122 7.089 -7.208 1.00 94.50 97 GLU A N 1
ATOM 766 C CA . GLU A 1 97 ? -8.419 6.473 -7.537 1.00 94.50 97 GLU A CA 1
ATOM 767 C C . GLU A 1 97 ? -8.700 6.419 -9.051 1.00 94.50 97 GLU A C 1
ATOM 769 O O . GLU A 1 97 ? -9.511 5.603 -9.487 1.00 94.50 97 GLU A O 1
ATOM 774 N N . LYS A 1 98 ? -8.028 7.259 -9.857 1.00 96.06 98 LYS A N 1
ATOM 775 C CA . LYS A 1 98 ? -8.211 7.319 -11.318 1.00 96.06 98 LYS A CA 1
ATOM 776 C C . LYS A 1 98 ? -7.441 6.241 -12.078 1.00 96.06 98 LYS A C 1
ATOM 778 O O . LYS A 1 98 ? -7.760 5.996 -13.236 1.00 96.06 98 LYS A O 1
ATOM 783 N N . ASP A 1 99 ? -6.431 5.628 -11.463 1.00 96.31 99 ASP A N 1
ATOM 784 C CA . ASP A 1 99 ? -5.712 4.505 -12.063 1.00 96.31 99 ASP A CA 1
ATOM 785 C C . ASP A 1 99 ? -6.461 3.202 -11.728 1.00 96.31 99 ASP A C 1
ATOM 787 O O . ASP A 1 99 ? -6.537 2.836 -10.550 1.00 96.31 99 ASP A O 1
ATOM 791 N N . PRO A 1 100 ? -7.022 2.481 -12.718 1.00 95.94 100 PRO A N 1
ATOM 792 C CA . PRO A 1 100 ? -7.859 1.315 -12.449 1.00 95.94 100 PRO A CA 1
ATOM 793 C C . PRO A 1 100 ? -7.131 0.182 -11.721 1.00 95.94 100 PRO A C 1
ATOM 795 O O . PRO A 1 100 ? -7.737 -0.499 -10.894 1.00 95.94 100 PRO A O 1
ATOM 798 N N . LYS A 1 101 ? -5.839 -0.029 -11.998 1.00 96.56 101 LYS A N 1
ATOM 799 C CA . LYS A 1 101 ? -5.066 -1.133 -11.409 1.00 96.56 101 LYS A CA 1
ATOM 800 C C . LYS A 1 101 ? -4.701 -0.814 -9.968 1.00 96.56 101 LYS A C 1
ATOM 802 O O . LYS A 1 101 ? -4.901 -1.644 -9.082 1.00 96.56 101 LYS A O 1
ATOM 807 N N . ILE A 1 102 ? -4.245 0.413 -9.725 1.00 97.94 102 ILE A N 1
ATOM 808 C CA . ILE A 1 102 ? -3.968 0.921 -8.379 1.00 97.94 102 ILE A CA 1
ATOM 809 C C . ILE A 1 102 ? -5.246 0.964 -7.540 1.00 97.94 102 ILE A C 1
ATOM 811 O O . ILE A 1 102 ? -5.249 0.508 -6.398 1.00 97.94 102 ILE A O 1
ATOM 815 N N . SER A 1 103 ? -6.349 1.442 -8.115 1.00 97.44 103 SER A N 1
ATOM 816 C CA . SER A 1 103 ? -7.657 1.450 -7.462 1.00 97.44 103 SER A CA 1
ATOM 817 C C . SER A 1 103 ? -8.121 0.033 -7.117 1.00 97.44 103 SER A C 1
ATOM 819 O O . SER A 1 103 ? -8.520 -0.217 -5.983 1.00 97.44 103 SER A O 1
ATOM 821 N N . ASN A 1 104 ? -7.974 -0.933 -8.029 1.00 97.81 104 ASN A N 1
ATOM 822 C CA . ASN A 1 104 ? -8.307 -2.335 -7.769 1.00 97.81 104 ASN A CA 1
ATOM 823 C C . ASN A 1 104 ? -7.505 -2.919 -6.590 1.00 97.81 104 ASN A C 1
ATOM 825 O O . ASN A 1 104 ? -8.095 -3.502 -5.679 1.00 97.81 104 ASN A O 1
ATOM 829 N N . ILE A 1 105 ? -6.181 -2.722 -6.562 1.00 98.44 105 ILE A N 1
ATOM 830 C CA . ILE A 1 105 ? -5.322 -3.166 -5.448 1.00 98.44 105 ILE A CA 1
ATOM 831 C C . ILE A 1 105 ? -5.800 -2.550 -4.128 1.00 98.44 105 ILE A C 1
ATOM 833 O O . ILE A 1 105 ? -6.083 -3.270 -3.167 1.00 98.44 105 ILE A O 1
ATOM 837 N N . SER A 1 106 ? -5.945 -1.225 -4.092 1.00 98.50 106 SER A N 1
ATOM 838 C CA . SER A 1 106 ? -6.336 -0.492 -2.887 1.00 98.50 106 SER A CA 1
ATOM 839 C C . SER A 1 106 ? -7.719 -0.890 -2.390 1.00 98.50 106 SER A C 1
ATOM 841 O O . SER A 1 106 ? -7.898 -1.096 -1.195 1.00 98.50 106 SER A O 1
ATOM 843 N N . GLN A 1 107 ? -8.695 -1.062 -3.282 1.00 98.12 107 GLN A N 1
ATOM 844 C CA . GLN A 1 107 ? -10.057 -1.456 -2.916 1.00 98.12 107 GLN A CA 1
ATOM 845 C C . GLN A 1 107 ? -10.115 -2.875 -2.344 1.00 98.12 107 GLN A C 1
ATOM 847 O O . GLN A 1 107 ? -10.847 -3.111 -1.380 1.00 98.12 107 GLN A O 1
ATOM 852 N N . LYS A 1 108 ? -9.315 -3.812 -2.871 1.00 98.25 108 LYS A N 1
ATOM 853 C CA . LYS A 1 108 ? -9.177 -5.146 -2.270 1.00 98.25 108 LYS A CA 1
ATOM 854 C C . LYS A 1 108 ? -8.610 -5.047 -0.849 1.00 98.25 108 LYS A C 1
ATOM 856 O O . LYS A 1 108 ? -9.203 -5.599 0.072 1.00 98.25 108 LYS A O 1
ATOM 861 N N . ILE A 1 109 ? -7.534 -4.280 -0.646 1.00 98.56 109 ILE A N 1
ATOM 862 C CA . ILE A 1 109 ? -6.940 -4.051 0.684 1.00 98.56 109 ILE A CA 1
ATOM 863 C C . ILE A 1 109 ? -7.953 -3.404 1.640 1.00 98.56 109 ILE A C 1
ATOM 865 O O . ILE A 1 109 ? -8.115 -3.874 2.766 1.00 98.56 109 ILE A O 1
ATOM 869 N N . ILE A 1 110 ? -8.655 -2.358 1.194 1.00 98.31 110 ILE A N 1
ATOM 870 C CA . ILE A 1 110 ? -9.663 -1.624 1.972 1.00 98.31 110 ILE A CA 1
ATOM 871 C C . ILE A 1 110 ? -10.738 -2.575 2.492 1.00 98.31 110 ILE A C 1
ATOM 873 O O . ILE A 1 110 ? -11.015 -2.580 3.691 1.00 98.31 110 ILE A O 1
ATOM 877 N N . ARG A 1 111 ? -11.314 -3.394 1.605 1.00 98.00 111 ARG A N 1
ATOM 878 C CA . ARG A 1 111 ? -12.386 -4.336 1.949 1.00 98.00 111 ARG A CA 1
ATOM 879 C C . ARG A 1 111 ? -11.889 -5.411 2.907 1.00 98.00 111 ARG A C 1
ATOM 881 O O . ARG A 1 111 ? -12.495 -5.600 3.955 1.00 98.00 111 ARG A O 1
ATOM 888 N N . THR A 1 112 ? -10.763 -6.049 2.590 1.00 98.12 112 THR A N 1
ATOM 889 C CA . THR A 1 112 ? -10.194 -7.128 3.410 1.00 98.12 112 THR A CA 1
ATOM 890 C C . THR A 1 112 ? -9.836 -6.659 4.820 1.00 98.12 112 THR A C 1
ATOM 892 O O . THR A 1 112 ? -10.010 -7.399 5.781 1.00 98.12 112 THR A O 1
ATOM 895 N N . ASN A 1 113 ? -9.366 -5.419 4.970 1.00 97.94 113 ASN A N 1
ATOM 896 C CA . ASN A 1 113 ? -8.938 -4.890 6.264 1.00 97.94 113 ASN A CA 1
ATOM 897 C C . ASN A 1 113 ? -10.011 -4.062 6.987 1.00 97.94 113 ASN A C 1
ATOM 899 O O . ASN A 1 113 ? -9.755 -3.581 8.093 1.00 97.94 113 ASN A O 1
ATOM 903 N N . GLY A 1 114 ? -11.193 -3.864 6.397 1.00 96.25 114 GLY A N 1
ATOM 904 C CA . GLY A 1 114 ? -12.269 -3.069 6.994 1.00 96.25 114 GLY A CA 1
ATOM 905 C C . GLY A 1 114 ? -11.930 -1.582 7.137 1.00 96.25 114 GLY A C 1
ATOM 906 O O . GLY A 1 114 ? -12.244 -0.971 8.159 1.00 96.25 114 GLY A O 1
ATOM 907 N N . PHE A 1 115 ? -11.249 -0.994 6.151 1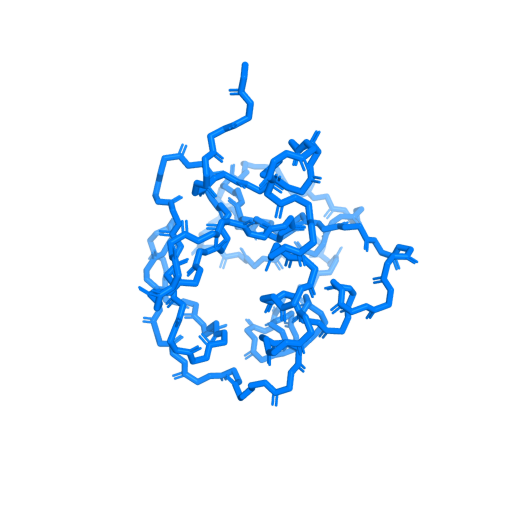.00 96.50 115 PHE A N 1
ATOM 908 C CA . PHE A 1 115 ? -11.057 0.456 6.110 1.00 96.50 115 PHE A CA 1
ATOM 909 C C . PHE A 1 115 ? -12.384 1.145 5.766 1.00 96.50 115 PHE A C 1
ATOM 911 O O . PHE A 1 115 ? -13.126 0.698 4.893 1.00 96.50 115 PHE A O 1
ATOM 918 N N . THR A 1 116 ? -12.663 2.277 6.405 1.00 94.69 116 THR A N 1
ATOM 919 C CA . THR A 1 116 ? -13.905 3.039 6.219 1.00 94.69 116 THR A CA 1
ATOM 920 C C . THR A 1 116 ? -13.619 4.528 6.032 1.00 94.69 116 THR A C 1
ATOM 922 O O . THR A 1 116 ? -12.552 5.020 6.397 1.00 94.69 116 THR A O 1
ATOM 925 N N . LYS A 1 117 ? -14.579 5.263 5.460 1.00 92.19 117 LYS A N 1
ATOM 926 C CA . LYS A 1 117 ? -14.563 6.738 5.408 1.00 92.19 117 LYS A CA 1
ATOM 927 C C . LYS A 1 117 ? -15.315 7.372 6.598 1.00 92.19 117 LYS A C 1
ATOM 929 O O . LYS A 1 117 ? -15.428 8.589 6.680 1.00 92.19 117 LYS A O 1
ATOM 934 N N . THR A 1 118 ? -15.831 6.585 7.545 1.00 86.12 118 THR A N 1
ATOM 935 C CA . THR A 1 118 ? -16.694 7.070 8.642 1.00 86.12 118 THR A CA 1
ATOM 936 C C . THR A 1 118 ? -15.906 7.449 9.890 1.00 86.12 118 THR A C 1
ATOM 938 O O . THR A 1 118 ? -14.974 6.758 10.299 1.00 86.12 118 THR A O 1
ATOM 941 N N . CYS A 1 119 ? -16.230 8.594 10.489 1.00 77.81 119 CYS A N 1
ATOM 942 C CA . CYS A 1 119 ? -15.624 9.139 11.710 1.00 77.81 119 CYS A CA 1
ATOM 943 C C . CYS A 1 119 ? -16.415 8.694 12.942 1.00 77.81 119 CYS A C 1
ATOM 945 O O . CYS A 1 119 ? -17.061 9.519 13.576 1.00 77.81 119 CYS A O 1
ATOM 947 N N . ASN A 1 120 ? -16.378 7.395 13.231 1.00 67.44 120 ASN A N 1
ATOM 948 C CA . ASN A 1 120 ? -17.046 6.812 14.392 1.00 67.44 120 ASN A CA 1
ATOM 949 C C . ASN A 1 120 ? -16.008 6.296 15.391 1.00 67.44 120 ASN A C 1
ATOM 951 O O . ASN A 1 120 ? -14.914 5.876 14.932 1.00 67.44 120 ASN A O 1
#

Radius of gyration: 13.75 Å; chains: 1; bounding box: 33×26×38 Å

pLDDT: mean 94.61, std 5.82, range [60.59, 98.69]